Protein AF-A0A7W1LGE1-F1 (afdb_monomer)

Structure (mmCI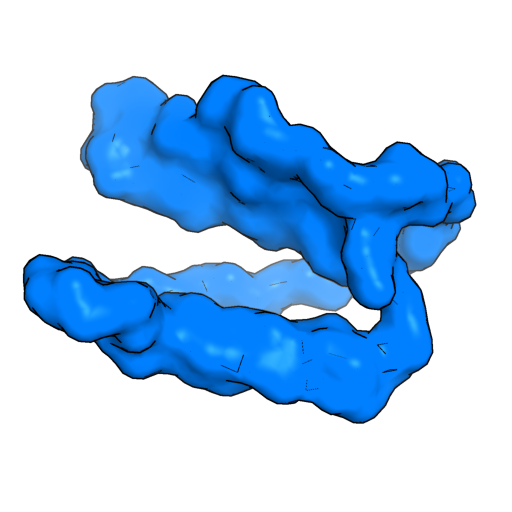F, N/CA/C/O backbone):
data_AF-A0A7W1LGE1-F1
#
_entry.id   AF-A0A7W1LGE1-F1
#
loop_
_atom_site.group_PDB
_atom_site.id
_atom_site.type_symbol
_atom_site.label_atom_id
_atom_site.label_alt_id
_atom_site.label_comp_id
_atom_site.label_asym_id
_atom_site.label_entity_id
_atom_site.label_seq_id
_atom_site.pdbx_PDB_ins_code
_atom_site.Cartn_x
_atom_site.Cartn_y
_atom_site.Cartn_z
_atom_site.occupancy
_atom_site.B_iso_or_equiv
_atom_site.auth_seq_id
_atom_site.auth_comp_id
_atom_site.auth_asym_id
_atom_site.auth_atom_id
_atom_site.pdbx_PDB_model_num
ATOM 1 N N . VAL A 1 1 ? -10.716 2.257 2.038 1.00 94.50 1 VAL A N 1
ATOM 2 C CA . VAL A 1 1 ? -9.373 2.298 2.651 1.00 94.50 1 VAL A CA 1
ATOM 3 C C . VAL A 1 1 ? -8.769 3.640 2.300 1.00 94.50 1 VAL A C 1
ATOM 5 O O . VAL A 1 1 ? -8.904 4.044 1.148 1.00 94.50 1 VAL A O 1
ATOM 8 N N . ALA A 1 2 ? -8.232 4.346 3.288 1.00 98.25 2 ALA A N 1
ATOM 9 C CA . ALA A 1 2 ? -7.495 5.589 3.107 1.00 98.25 2 ALA A CA 1
ATOM 10 C C . ALA A 1 2 ? -5.987 5.310 3.110 1.00 98.25 2 ALA A C 1
ATOM 12 O O . ALA A 1 2 ? -5.572 4.249 3.570 1.00 98.25 2 ALA A O 1
ATOM 13 N N . GLY A 1 3 ? -5.174 6.224 2.586 1.00 98.12 3 GLY A N 1
ATOM 14 C CA . GLY A 1 3 ? -3.729 6.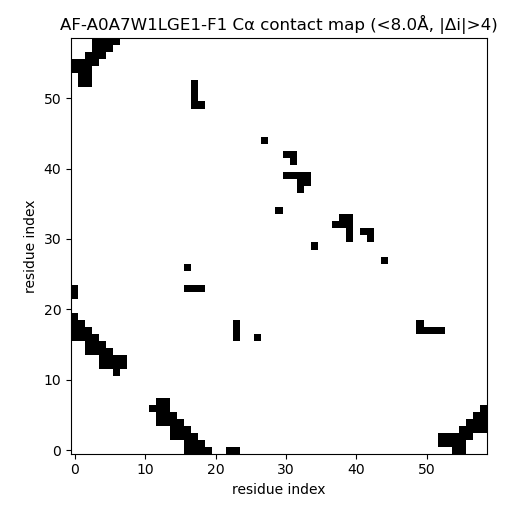025 2.542 1.00 98.12 3 GLY A CA 1
ATOM 15 C C . GLY A 1 3 ? -3.038 6.678 1.360 1.00 98.12 3 GLY A C 1
ATOM 16 O O . GLY A 1 3 ? -3.554 7.620 0.761 1.00 98.12 3 GLY A O 1
ATOM 17 N N . TYR A 1 4 ? -1.860 6.172 1.023 1.00 98.00 4 TYR A N 1
ATOM 18 C CA . TYR A 1 4 ? -1.135 6.610 -0.160 1.00 98.00 4 TYR A CA 1
ATOM 19 C C . TYR A 1 4 ? -0.263 5.493 -0.712 1.00 98.00 4 TYR A C 1
ATOM 21 O O . TYR A 1 4 ? 0.053 4.529 -0.019 1.00 98.00 4 TYR A O 1
ATOM 29 N N . VAL A 1 5 ? 0.152 5.660 -1.960 1.00 97.94 5 VAL A N 1
ATOM 30 C CA . VAL A 1 5 ? 1.188 4.845 -2.589 1.00 97.94 5 VAL A CA 1
ATOM 31 C C . VAL A 1 5 ? 2.252 5.759 -3.182 1.00 97.94 5 VAL A C 1
ATOM 33 O O . VAL A 1 5 ? 1.908 6.802 -3.738 1.00 97.94 5 VAL A O 1
ATOM 36 N N . ARG A 1 6 ? 3.530 5.392 -3.063 1.00 97.81 6 ARG A N 1
ATOM 37 C CA . ARG A 1 6 ? 4.646 6.132 -3.668 1.00 97.81 6 ARG A CA 1
ATOM 38 C C . ARG A 1 6 ? 5.680 5.211 -4.291 1.00 97.81 6 ARG A C 1
ATOM 40 O O . ARG A 1 6 ? 5.937 4.123 -3.780 1.00 97.81 6 ARG A O 1
ATOM 47 N N . ASN A 1 7 ? 6.319 5.693 -5.352 1.00 97.44 7 ASN A N 1
ATOM 48 C CA . ASN A 1 7 ? 7.516 5.050 -5.886 1.00 97.44 7 ASN A CA 1
ATOM 49 C C . ASN A 1 7 ? 8.743 5.494 -5.080 1.00 97.44 7 ASN A C 1
ATOM 51 O O . ASN A 1 7 ? 8.993 6.689 -4.908 1.00 97.44 7 ASN A O 1
ATOM 55 N N . CYS A 1 8 ? 9.527 4.531 -4.615 1.00 97.44 8 CYS A N 1
ATOM 56 C CA . CYS A 1 8 ? 10.778 4.766 -3.913 1.00 97.44 8 CYS A CA 1
ATOM 57 C C . CYS A 1 8 ? 11.943 4.900 -4.904 1.00 97.44 8 CYS A C 1
ATOM 59 O O . CYS A 1 8 ? 11.918 4.377 -6.019 1.00 97.44 8 CYS A O 1
ATOM 61 N N . ALA A 1 9 ? 13.003 5.598 -4.492 1.00 96.56 9 ALA A N 1
ATOM 62 C CA . ALA A 1 9 ? 14.174 5.835 -5.341 1.00 96.56 9 ALA A CA 1
ATOM 63 C C . ALA A 1 9 ? 14.960 4.552 -5.678 1.00 96.56 9 ALA A C 1
ATOM 65 O O . ALA A 1 9 ? 15.696 4.524 -6.662 1.00 96.56 9 ALA A O 1
ATOM 66 N N . ASP A 1 10 ? 14.799 3.501 -4.875 1.00 95.69 10 ASP A N 1
ATOM 67 C CA . ASP A 1 10 ? 15.379 2.173 -5.093 1.00 95.69 10 ASP A CA 1
ATOM 68 C C . ASP A 1 10 ? 14.550 1.294 -6.049 1.00 95.69 10 ASP A C 1
ATOM 70 O O . ASP A 1 10 ? 14.928 0.156 -6.325 1.00 95.69 10 ASP A O 1
ATOM 74 N N . GLY A 1 11 ? 13.444 1.823 -6.581 1.00 94.00 11 GLY A N 1
ATOM 75 C CA . GLY A 1 11 ? 12.534 1.110 -7.474 1.00 94.00 11 GLY A CA 1
ATOM 76 C C . GLY A 1 11 ? 11.445 0.307 -6.760 1.00 94.00 11 GLY A C 1
ATOM 77 O O . GLY A 1 11 ? 10.621 -0.297 -7.445 1.00 94.00 11 GLY A O 1
ATOM 78 N N . SER A 1 12 ? 11.409 0.305 -5.422 1.00 96.94 12 SER A N 1
ATOM 79 C CA . SER A 1 12 ? 10.302 -0.280 -4.660 1.00 96.94 12 SER A CA 1
ATOM 80 C C . SER A 1 12 ? 9.058 0.620 -4.671 1.00 96.94 12 SER A C 1
ATOM 82 O O . SER A 1 12 ? 9.095 1.778 -5.096 1.00 96.94 12 SER A O 1
ATOM 84 N N . VAL A 1 13 ? 7.934 0.069 -4.213 1.00 97.69 13 VAL A N 1
ATOM 85 C CA . VAL A 1 13 ? 6.687 0.804 -3.989 1.00 97.69 13 VAL A CA 1
ATOM 86 C C . VAL A 1 13 ? 6.349 0.709 -2.510 1.00 97.69 13 VAL A C 1
ATOM 88 O O . VAL A 1 13 ? 6.239 -0.392 -1.976 1.00 97.69 13 VAL A O 1
ATOM 91 N N . GLU A 1 14 ? 6.144 1.853 -1.868 1.00 97.88 14 GLU A N 1
ATOM 92 C CA . GLU A 1 14 ? 5.629 1.918 -0.502 1.00 97.88 14 GLU A CA 1
ATOM 93 C C . GLU A 1 14 ? 4.140 2.260 -0.550 1.00 97.88 14 GLU A C 1
ATOM 95 O O . GLU A 1 14 ? 3.734 3.212 -1.224 1.00 97.88 14 GLU A O 1
ATOM 100 N N . ALA A 1 15 ? 3.325 1.481 0.159 1.00 97.88 15 ALA A N 1
ATOM 101 C CA . ALA A 1 15 ? 1.890 1.691 0.257 1.00 97.88 15 ALA A CA 1
ATOM 102 C C . ALA A 1 15 ? 1.451 1.691 1.722 1.00 97.88 15 ALA A C 1
ATOM 104 O O . ALA A 1 15 ? 1.738 0.754 2.462 1.00 97.88 15 ALA A O 1
ATOM 105 N N . ILE A 1 16 ? 0.714 2.729 2.114 1.00 98.06 16 ILE A N 1
ATOM 106 C CA . ILE A 1 16 ? 0.060 2.824 3.418 1.00 98.06 16 ILE A CA 1
ATOM 107 C C . ILE A 1 16 ? -1.435 2.613 3.218 1.00 98.06 16 ILE A C 1
ATOM 109 O O . ILE A 1 16 ? -2.049 3.251 2.359 1.00 98.06 16 ILE A O 1
ATOM 113 N N . PHE A 1 17 ? -2.023 1.737 4.032 1.00 98.38 17 PHE A N 1
ATOM 114 C CA . PHE A 1 17 ? -3.443 1.409 4.007 1.00 98.38 17 PHE A CA 1
ATOM 115 C C . PHE A 1 17 ? -4.036 1.512 5.410 1.00 98.38 17 PHE A C 1
ATOM 117 O O . PHE A 1 17 ? -3.667 0.766 6.308 1.00 98.38 17 PHE A O 1
ATOM 124 N N . GLU A 1 18 ? -5.022 2.388 5.575 1.00 98.38 18 GLU A N 1
ATOM 125 C CA . GLU A 1 18 ? -5.784 2.536 6.809 1.00 98.38 18 GLU A CA 1
ATOM 126 C C . GLU A 1 18 ? -7.274 2.273 6.550 1.00 98.38 18 GLU A C 1
ATOM 128 O O . GLU A 1 18 ? -7.903 2.833 5.641 1.00 98.38 18 GLU A O 1
ATOM 133 N N . GLY A 1 19 ? -7.870 1.382 7.336 1.00 97.81 19 GLY A N 1
ATOM 134 C CA . GLY A 1 19 ? -9.284 1.050 7.218 1.00 97.81 19 GLY A CA 1
ATOM 135 C C . GLY A 1 19 ? -9.658 -0.228 7.955 1.00 97.81 19 GLY A C 1
ATOM 136 O O . GLY A 1 19 ? -8.901 -0.746 8.767 1.00 97.81 19 GLY A O 1
ATOM 137 N N . GLY A 1 20 ? -10.854 -0.744 7.6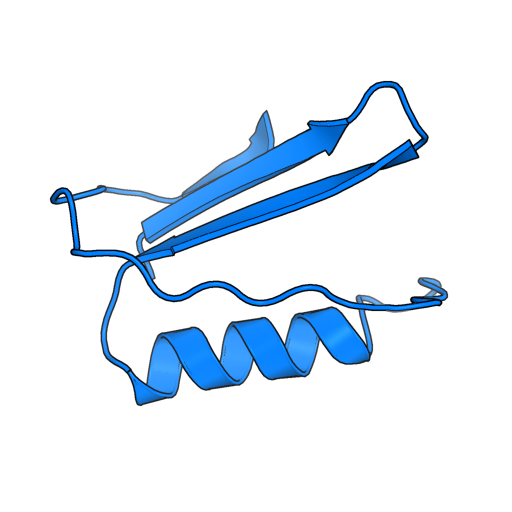60 1.00 97.50 20 GLY A N 1
ATOM 138 C CA . GLY A 1 20 ? -11.304 -2.019 8.217 1.00 97.50 20 GLY A CA 1
ATOM 139 C C . GLY A 1 20 ? -10.364 -3.162 7.832 1.00 97.50 20 GLY A C 1
ATOM 140 O O . GLY A 1 20 ? -9.949 -3.246 6.677 1.00 97.50 20 GLY A O 1
ATOM 141 N N . HIS A 1 21 ? -10.076 -4.046 8.789 1.00 95.62 21 HIS A N 1
ATOM 142 C CA . HIS A 1 21 ? -9.095 -5.129 8.662 1.00 95.62 21 HIS A CA 1
ATOM 143 C C . HIS A 1 21 ? -9.243 -5.932 7.361 1.00 95.62 21 HIS A C 1
ATOM 145 O O . HIS A 1 21 ? -8.319 -5.988 6.564 1.00 95.62 21 HIS A O 1
ATOM 151 N N . GLU A 1 22 ? -10.444 -6.437 7.081 1.00 97.81 22 GLU A N 1
ATOM 152 C CA . GLU A 1 22 ? -10.727 -7.244 5.887 1.00 97.81 22 GLU A 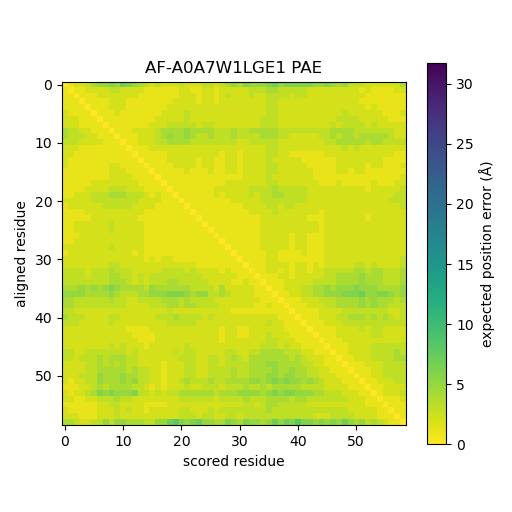CA 1
ATOM 153 C C . GLU A 1 22 ? -10.587 -6.449 4.568 1.00 97.81 22 GLU A C 1
ATOM 155 O O . GLU A 1 22 ? -10.364 -7.008 3.497 1.00 97.81 22 GLU A O 1
ATOM 160 N N . ALA A 1 23 ? -10.753 -5.123 4.601 1.00 97.81 23 ALA A N 1
ATOM 161 C CA . ALA A 1 23 ? -10.551 -4.280 3.424 1.00 97.81 23 ALA A CA 1
ATOM 162 C C . ALA A 1 23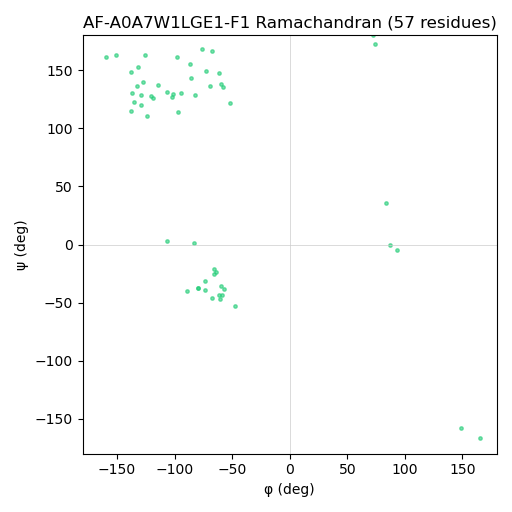 ? -9.060 -3.997 3.185 1.00 97.81 23 ALA A C 1
ATOM 164 O O . ALA A 1 23 ? -8.630 -3.954 2.034 1.00 97.81 23 ALA A O 1
ATOM 165 N N . VAL A 1 24 ? -8.287 -3.818 4.259 1.00 97.94 24 VAL A N 1
ATOM 166 C CA . VAL A 1 24 ? -6.827 -3.666 4.198 1.00 97.94 24 VAL A CA 1
ATOM 167 C C . VAL A 1 24 ? -6.176 -4.975 3.756 1.00 97.94 24 VAL A C 1
ATOM 169 O O . VAL A 1 24 ? -5.366 -4.963 2.837 1.00 97.94 24 VAL A O 1
ATOM 172 N N . GLU A 1 25 ? -6.585 -6.107 4.328 1.00 97.38 25 GLU A N 1
ATOM 173 C CA . GLU A 1 25 ? -6.039 -7.427 4.002 1.00 97.38 25 GLU A CA 1
ATOM 174 C C . GLU A 1 25 ? -6.204 -7.766 2.515 1.00 97.38 25 GLU A C 1
ATOM 176 O O . GLU A 1 25 ? -5.234 -8.152 1.870 1.00 97.38 25 GLU A O 1
ATOM 181 N N . ARG A 1 26 ? -7.375 -7.493 1.921 1.00 98.00 26 ARG A N 1
ATOM 182 C CA . ARG A 1 26 ? -7.586 -7.662 0.471 1.00 98.00 26 ARG A CA 1
ATOM 183 C C . ARG A 1 26 ? -6.648 -6.814 -0.389 1.00 98.00 26 ARG A C 1
ATOM 185 O O . ARG A 1 26 ? -6.265 -7.243 -1.474 1.00 98.00 26 ARG A O 1
ATOM 192 N N . LEU A 1 27 ? -6.305 -5.600 0.048 1.00 97.50 27 LEU A N 1
ATOM 193 C CA . LEU A 1 27 ? -5.355 -4.754 -0.682 1.00 97.50 27 LEU A CA 1
ATOM 194 C C . LEU A 1 27 ? -3.927 -5.274 -0.535 1.00 97.50 27 LEU A C 1
ATOM 196 O O . LEU A 1 27 ? -3.195 -5.296 -1.519 1.00 97.50 27 LEU A O 1
ATOM 200 N N . VAL A 1 28 ? -3.557 -5.753 0.653 1.00 97.19 28 VAL A N 1
ATOM 201 C CA . VAL A 1 28 ? -2.266 -6.413 0.884 1.00 97.19 28 VAL A CA 1
ATOM 202 C C . VAL A 1 28 ? -2.141 -7.678 0.030 1.00 97.19 28 VAL A C 1
ATOM 204 O O . VAL A 1 28 ? -1.102 -7.899 -0.587 1.00 97.19 28 VAL A O 1
ATOM 207 N N . GLU A 1 29 ? -3.194 -8.494 -0.062 1.00 97.38 29 GLU A N 1
ATOM 208 C CA . GLU A 1 29 ? -3.239 -9.648 -0.967 1.00 97.38 29 GLU A CA 1
ATOM 209 C C . GLU A 1 29 ? -3.094 -9.228 -2.429 1.00 97.38 29 GLU A C 1
ATOM 211 O O . GLU A 1 29 ? -2.251 -9.776 -3.136 1.00 97.38 29 GLU A O 1
ATOM 216 N N . PHE A 1 30 ? -3.829 -8.202 -2.865 1.00 97.12 30 PHE A N 1
ATOM 217 C CA . PHE A 1 30 ? -3.680 -7.652 -4.211 1.00 97.12 30 PHE A CA 1
ATOM 218 C C . PHE A 1 30 ? -2.244 -7.189 -4.497 1.00 97.12 30 PHE A C 1
ATOM 220 O O . PHE A 1 30 ? -1.745 -7.411 -5.596 1.00 97.12 30 PHE A O 1
ATOM 227 N N . CYS A 1 31 ? -1.549 -6.589 -3.525 1.00 97.12 31 CYS A N 1
ATOM 228 C CA . CYS A 1 31 ? -0.154 -6.173 -3.679 1.00 97.12 31 CYS A CA 1
ATOM 229 C C . CYS A 1 31 ? 0.813 -7.343 -3.907 1.00 97.12 31 CYS A C 1
ATOM 231 O O . CYS A 1 31 ? 1.869 -7.118 -4.491 1.00 97.12 31 CYS A O 1
ATOM 233 N N . ARG A 1 32 ? 0.471 -8.573 -3.495 1.00 96.94 32 ARG A N 1
ATOM 234 C CA . ARG A 1 32 ? 1.298 -9.767 -3.753 1.00 96.94 32 ARG A CA 1
ATOM 235 C C . ARG A 1 32 ? 1.230 -10.229 -5.207 1.00 96.94 32 ARG A C 1
ATOM 237 O O . ARG A 1 32 ? 2.225 -10.735 -5.715 1.00 96.94 32 ARG A O 1
ATOM 244 N N . ASP 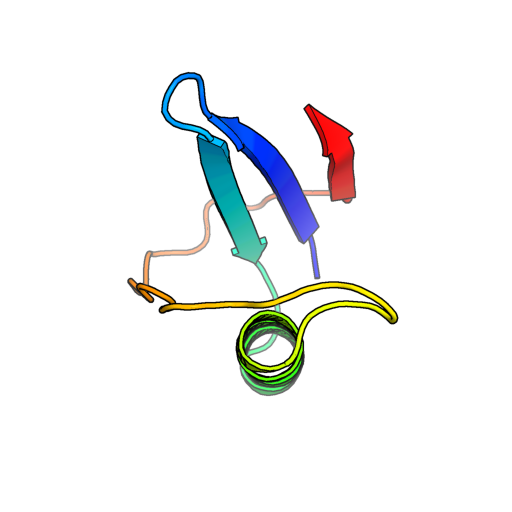A 1 33 ? 0.099 -10.017 -5.875 1.00 96.06 33 ASP A N 1
ATOM 245 C CA . ASP A 1 33 ? -0.065 -10.326 -7.302 1.00 96.06 33 ASP A CA 1
ATOM 246 C C . ASP A 1 33 ? 0.325 -9.135 -8.192 1.00 96.06 33 ASP A C 1
ATOM 248 O O . ASP A 1 33 ? 0.965 -9.282 -9.236 1.00 96.06 33 ASP A O 1
ATOM 252 N N . GLY A 1 34 ? -0.055 -7.934 -7.758 1.00 94.62 34 GLY A N 1
ATOM 253 C CA . GLY A 1 34 ? 0.087 -6.691 -8.496 1.00 94.62 34 GLY A CA 1
ATOM 254 C C . GLY A 1 34 ? -0.916 -6.536 -9.652 1.00 94.62 34 GLY A C 1
ATOM 255 O O . GLY A 1 34 ? -1.674 -7.446 -10.001 1.00 94.62 34 GLY A O 1
ATOM 256 N N . PRO A 1 35 ? -0.958 -5.348 -10.281 1.00 93.94 35 PRO A N 1
ATOM 257 C CA . PRO A 1 35 ? -1.784 -5.118 -11.459 1.00 93.94 35 PRO A CA 1
ATOM 258 C C . PRO A 1 35 ? -1.284 -5.924 -12.666 1.00 93.94 35 PRO A C 1
ATOM 260 O O . PRO A 1 35 ? -0.154 -6.408 -12.713 1.00 93.94 35 PRO A O 1
ATOM 263 N N . ARG A 1 36 ? -2.110 -6.014 -13.716 1.00 96.06 36 ARG A N 1
ATOM 264 C CA . ARG A 1 36 ? -1.730 -6.681 -14.971 1.00 96.06 36 ARG A CA 1
ATOM 265 C C . ARG A 1 36 ? -0.397 -6.134 -15.501 1.00 96.06 36 ARG A C 1
ATOM 267 O O . ARG A 1 36 ? -0.300 -4.959 -15.840 1.00 96.06 36 ARG A O 1
ATOM 274 N N . GLY A 1 37 ? 0.580 -7.024 -15.660 1.00 93.88 37 GLY A N 1
ATOM 275 C CA . GLY A 1 37 ? 1.915 -6.690 -16.163 1.00 93.88 37 GLY A CA 1
ATOM 276 C C . GLY A 1 37 ? 2.940 -6.379 -15.070 1.00 93.88 37 GLY A C 1
ATOM 277 O O . GLY A 1 37 ? 4.114 -6.224 -15.397 1.00 93.88 37 GLY A O 1
ATOM 278 N N . ALA A 1 38 ? 2.531 -6.337 -13.800 1.00 94.69 38 ALA A N 1
ATOM 279 C CA . ALA A 1 38 ? 3.462 -6.311 -12.684 1.00 94.69 38 ALA A CA 1
ATOM 280 C C . ALA A 1 38 ? 4.133 -7.679 -12.500 1.00 94.69 38 ALA A C 1
ATOM 282 O O . ALA A 1 38 ? 3.554 -8.732 -12.777 1.00 94.69 38 ALA A O 1
ATOM 283 N N . ARG A 1 39 ? 5.374 -7.645 -12.016 1.00 95.19 39 ARG A N 1
ATOM 284 C CA . ARG A 1 39 ? 6.069 -8.785 -11.426 1.00 95.19 39 ARG A CA 1
ATOM 285 C C . ARG A 1 39 ? 6.487 -8.342 -10.033 1.00 95.19 39 ARG A C 1
ATOM 287 O O . ARG A 1 39 ? 7.320 -7.450 -9.916 1.00 95.19 39 ARG A O 1
ATOM 294 N N . VAL A 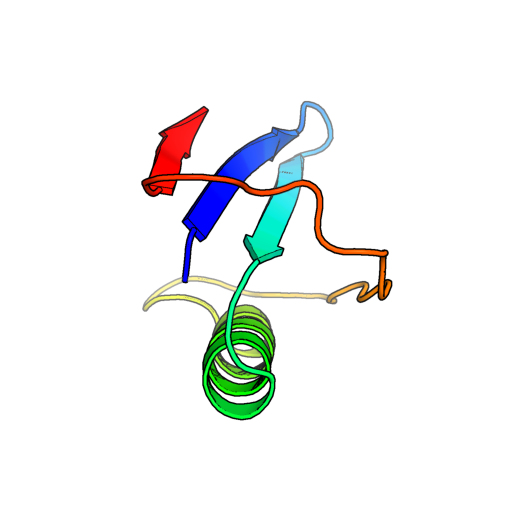1 40 ? 5.865 -8.924 -9.017 1.00 96.38 40 VAL A N 1
ATOM 295 C CA . VAL A 1 40 ? 6.156 -8.632 -7.614 1.00 96.38 40 VAL A CA 1
ATOM 296 C C . VAL A 1 40 ? 7.108 -9.706 -7.110 1.00 96.38 40 VAL A C 1
ATOM 298 O O . VAL A 1 40 ? 6.750 -10.880 -7.071 1.00 96.38 40 VAL A O 1
ATOM 301 N N . ASP A 1 41 ? 8.338 -9.318 -6.784 1.00 96.44 41 ASP A N 1
ATOM 302 C CA . ASP A 1 41 ? 9.343 -10.269 -6.299 1.00 96.44 41 ASP A CA 1
ATOM 303 C C . ASP A 1 41 ? 9.133 -10.605 -4.815 1.00 96.44 41 ASP A C 1
ATOM 305 O O . ASP A 1 41 ? 9.317 -11.749 -4.402 1.00 96.44 41 ASP A O 1
ATOM 309 N N . TRP A 1 42 ? 8.731 -9.616 -4.011 1.00 96.56 42 TRP A N 1
ATOM 310 C CA . TRP A 1 42 ? 8.437 -9.767 -2.587 1.00 96.56 42 TRP A CA 1
ATOM 311 C C . TRP A 1 42 ? 7.551 -8.615 -2.084 1.00 96.56 42 TRP A C 1
ATOM 313 O O . TRP A 1 42 ? 7.459 -7.571 -2.731 1.00 96.56 42 TRP A O 1
ATOM 323 N N . VAL A 1 43 ? 6.898 -8.814 -0.934 1.00 97.75 43 VAL A N 1
ATOM 324 C CA . VAL A 1 43 ? 6.086 -7.800 -0.239 1.00 97.75 43 VAL A CA 1
ATOM 325 C C . VAL A 1 43 ? 6.425 -7.841 1.248 1.00 97.75 43 VAL A C 1
ATOM 327 O O . VAL A 1 43 ? 6.264 -8.897 1.864 1.00 97.75 43 VAL A O 1
ATOM 330 N N . ASP A 1 44 ? 6.856 -6.709 1.811 1.00 97.88 44 ASP A N 1
ATOM 331 C CA . ASP A 1 44 ? 6.908 -6.511 3.264 1.00 97.88 44 ASP A CA 1
ATOM 332 C C . ASP A 1 44 ? 5.568 -6.010 3.789 1.00 97.88 44 ASP A C 1
ATOM 334 O O . ASP A 1 44 ? 4.909 -5.203 3.130 1.00 97.88 44 ASP A O 1
ATOM 338 N N . VAL A 1 45 ? 5.172 -6.461 4.976 1.00 97.50 45 VAL A N 1
ATOM 339 C CA . VAL A 1 45 ? 3.929 -6.010 5.608 1.00 97.50 45 VAL A CA 1
ATOM 340 C C . VAL A 1 45 ? 4.170 -5.777 7.088 1.00 97.50 45 VAL A C 1
ATOM 342 O O . VAL A 1 45 ? 4.362 -6.721 7.854 1.00 97.50 45 VAL A O 1
ATOM 345 N N . GLU A 1 46 ? 4.050 -4.519 7.496 1.00 97.19 46 GLU A N 1
ATOM 346 C CA . GLU A 1 46 ? 4.094 -4.105 8.893 1.00 97.19 46 GLU A CA 1
ATOM 347 C C . GLU A 1 46 ? 2.732 -3.534 9.302 1.00 97.19 46 GLU A C 1
ATOM 349 O O . GLU A 1 46 ? 2.078 -2.818 8.544 1.00 97.19 46 GLU A O 1
ATOM 354 N N . SER A 1 47 ? 2.261 -3.910 10.494 1.00 95.81 47 SER A N 1
ATOM 355 C CA . SER A 1 47 ? 1.018 -3.376 11.061 1.00 95.81 47 SER A CA 1
ATOM 356 C C . SER A 1 47 ? 1.333 -2.199 11.974 1.00 95.81 47 SER A C 1
ATOM 358 O O . SER A 1 47 ? 2.148 -2.335 12.884 1.00 95.81 47 SER A O 1
ATOM 360 N N . GLU A 1 48 ? 0.635 -1.085 11.780 1.00 94.81 48 GLU A N 1
ATOM 361 C CA . GLU A 1 48 ? 0.784 0.131 12.581 1.00 94.81 48 GLU A CA 1
ATOM 362 C C . GLU A 1 48 ? -0.563 0.587 13.162 1.00 94.81 48 GLU A C 1
ATOM 364 O O . GLU A 1 48 ? -1.634 0.152 12.725 1.00 94.81 48 GLU A O 1
ATOM 369 N N . GLU A 1 49 ? -0.520 1.461 14.172 1.00 95.88 49 GLU A N 1
ATOM 370 C CA . GLU A 1 49 ? -1.734 2.075 14.713 1.00 95.88 49 GLU A CA 1
ATOM 371 C C . GLU A 1 49 ? -2.345 3.066 13.700 1.00 95.88 49 GLU A C 1
ATOM 373 O O . GLU A 1 49 ? -1.615 3.866 13.113 1.00 95.88 49 GLU A O 1
ATOM 378 N N . PRO A 1 50 ? -3.679 3.062 13.502 1.00 95.88 50 PRO A N 1
ATOM 379 C CA . PRO A 1 50 ? -4.350 4.016 12.619 1.00 95.88 50 PRO A CA 1
ATOM 380 C C . PRO A 1 50 ? -4.091 5.471 13.032 1.00 95.88 50 PRO A C 1
ATOM 382 O O . PRO A 1 50 ? -4.231 5.819 14.206 1.00 95.88 50 PRO A O 1
ATOM 385 N N . VAL A 1 51 ? -3.789 6.342 12.065 1.00 96.38 51 VAL A N 1
ATOM 386 C CA . VAL A 1 51 ? -3.510 7.771 12.306 1.00 96.38 51 VAL A CA 1
ATOM 387 C C . VAL A 1 51 ? -4.647 8.691 11.849 1.00 96.38 51 VAL A C 1
ATOM 389 O O . VAL A 1 51 ? -4.544 9.913 11.965 1.00 96.38 51 VAL A O 1
ATOM 392 N N . GLY A 1 52 ? -5.752 8.128 11.354 1.00 96.88 52 GLY A N 1
ATOM 393 C CA . GLY A 1 52 ? -6.929 8.866 10.906 1.00 96.88 52 GLY A CA 1
ATOM 394 C C . GLY A 1 52 ? -6.812 9.386 9.474 1.00 96.88 52 GLY A C 1
ATOM 395 O O . GLY A 1 52 ? -7.292 10.486 9.186 1.00 96.88 52 GLY A O 1
ATOM 396 N N . LEU A 1 53 ? -6.161 8.637 8.575 1.00 96.75 53 LEU A N 1
ATOM 397 C CA . LEU A 1 53 ? -6.005 9.046 7.175 1.00 96.75 53 LEU A CA 1
ATOM 398 C C . LEU A 1 53 ? -7.358 9.206 6.463 1.00 96.75 53 LEU A C 1
ATOM 400 O O . LEU A 1 53 ? -8.325 8.482 6.710 1.00 96.75 53 LEU A O 1
ATOM 404 N N . SER A 1 54 ? -7.412 10.147 5.516 1.00 96.56 54 SER A N 1
ATOM 405 C CA . SER A 1 54 ? -8.600 10.402 4.696 1.00 96.56 54 SER A CA 1
ATOM 406 C C . SER A 1 54 ? -8.239 10.499 3.217 1.00 96.56 54 SER A C 1
ATOM 408 O O . SER A 1 54 ? -7.253 11.136 2.854 1.00 96.56 54 SER A O 1
ATOM 410 N N . GLY A 1 55 ? -9.050 9.868 2.366 1.00 97.12 55 GLY A N 1
ATOM 411 C CA . GLY A 1 55 ? -8.769 9.765 0.933 1.00 97.12 55 GLY A CA 1
ATOM 412 C C . GLY A 1 55 ? -7.630 8.796 0.603 1.00 97.12 55 GLY A C 1
ATOM 413 O O . GLY A 1 55 ? -7.066 8.152 1.484 1.00 97.12 55 GLY A O 1
ATOM 414 N N . PHE A 1 56 ? -7.333 8.661 -0.687 1.00 98.00 56 PHE A N 1
ATOM 415 C CA . PHE A 1 56 ? -6.223 7.851 -1.180 1.00 98.00 56 PHE A CA 1
ATOM 416 C C . PHE A 1 56 ? -5.487 8.608 -2.285 1.00 98.00 56 PHE A C 1
ATOM 418 O O . PHE A 1 56 ? -6.136 9.106 -3.207 1.00 98.00 56 PHE A O 1
ATOM 425 N N . GLU A 1 57 ? -4.160 8.698 -2.204 1.00 97.94 57 GLU A N 1
ATOM 426 C CA . GLU A 1 57 ? -3.346 9.478 -3.145 1.00 97.94 57 GLU A CA 1
ATOM 427 C C . GLU A 1 57 ? -2.134 8.711 -3.692 1.00 97.94 57 GLU A C 1
ATOM 429 O O . GLU A 1 57 ? -1.599 7.805 -3.055 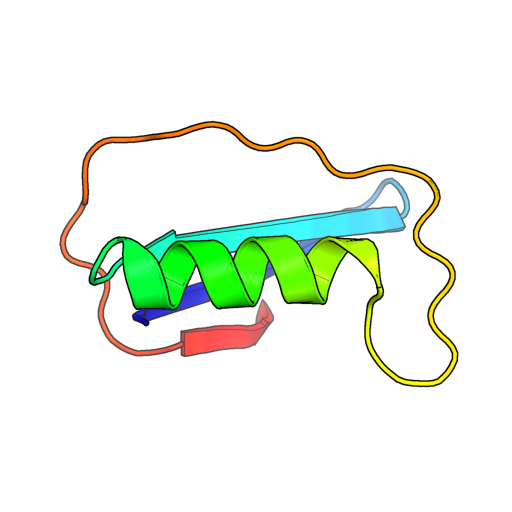1.00 97.94 57 GLU A O 1
ATOM 434 N N . VAL A 1 58 ? -1.697 9.091 -4.894 1.00 97.31 58 VAL A N 1
ATOM 435 C CA . VAL A 1 58 ? -0.437 8.630 -5.494 1.00 97.31 58 VAL A CA 1
ATOM 436 C C . VAL A 1 58 ? 0.589 9.747 -5.330 1.00 97.31 58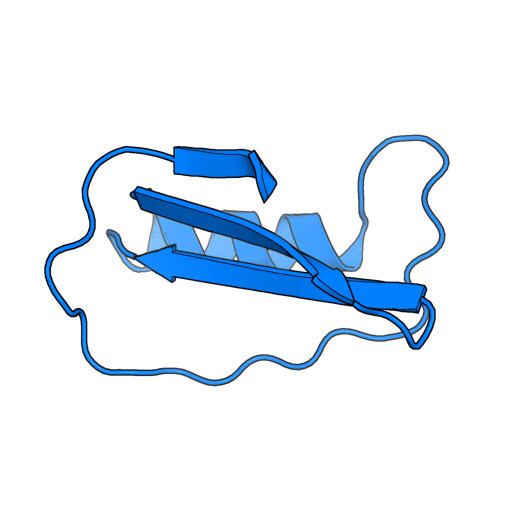 VAL A C 1
ATOM 438 O O . VAL A 1 58 ? 0.302 10.885 -5.707 1.00 97.31 58 VAL A O 1
ATOM 441 N N . ARG A 1 59 ? 1.754 9.423 -4.767 1.00 94.75 59 ARG A N 1
ATOM 442 C CA . ARG A 1 59 ? 2.857 10.349 -4.483 1.00 94.75 59 ARG A CA 1
ATOM 443 C C . ARG A 1 59 ? 4.108 10.034 -5.299 1.00 94.75 59 ARG A C 1
ATOM 445 O O . ARG A 1 59 ? 4.341 8.846 -5.623 1.00 94.75 59 ARG A O 1
#

Nearest PDB structures (foldseek):
  8jfs-assembly2_B  TM=9.626E-01  e=1.662E-04  Deinococcus radiodurans R1 = ATCC 13939 = DSM 20539
  1ulr-assembly1_A  TM=9.759E-01  e=2.358E-04  Thermus thermophilus
  2w4d-assembly1_B  TM=9.853E-01  e=6.739E-04  Pyrococcus horikoshii
  1v3z-assembly1_B  TM=9.807E-01  e=1.026E-03  Pyrococcus horikoshii
  3br8-assembly1_A  TM=9.090E-01  e=6.788E-03  unclassified

Secondary structure (DSSP, 8-state):
-EEEEEE-TTS-EEEEEES-HHHHHHHHHHHHH-STT-----------------SEEE-

Solvent-accessible surface area (backbone atoms only — not comparable to full-atom values): 3882 Å² total; per-residue (Å²): 112,16,35,38,37,32,72,43,98,88,73,50,75,51,73,51,74,42,62,58,66,76,64,40,50,54,51,56,54,45,58,59,56,47,60,94,88,53,82,55,91,77,80,90,86,84,90,76,82,84,87,78,68,74,55,69,48,82,93

Mean predicted aligned error: 2.22 Å

Radius of gyration: 11.65 Å; Cα contacts (8 Å, |Δi|>4): 70; chains: 1; bounding box: 27×21×31 Å

Sequence (59 aa):
VAGYVRNCADGSVEAIFEGGHEAVERLVEFCRDGPRGARVDWVDVESEEPVGLSGFEVR

pLDDT: mean 96.82, std 1.23, range [93.88, 98.38]

Foldseek 3Di:
DFWEWEQDPVRDIDTDDDDDPVVVVVVQVCQCVDDPPDDDPDDDDDDDDDPPGDHYYYD